Protein AF-A0AB37TTJ4-F1 (afdb_monomer)

Structure (mmCIF, N/CA/C/O backbone):
data_AF-A0AB37TTJ4-F1
#
_entry.id   AF-A0AB37TTJ4-F1
#
loop_
_atom_site.group_PDB
_atom_site.id
_atom_site.type_symbol
_atom_site.label_atom_id
_atom_site.label_alt_id
_atom_site.label_comp_id
_atom_site.label_asym_id
_atom_site.label_entity_id
_atom_site.label_seq_id
_atom_site.pdbx_PDB_ins_code
_atom_site.Cartn_x
_atom_site.Cartn_y
_atom_site.Cartn_z
_atom_site.occupancy
_atom_site.B_iso_or_equiv
_atom_site.auth_seq_id
_atom_site.auth_comp_id
_atom_site.auth_asym_id
_atom_site.auth_atom_id
_atom_site.pdbx_PDB_model_num
ATOM 1 N N . MET A 1 1 ? 16.280 4.224 -3.990 1.00 75.62 1 MET A N 1
ATOM 2 C CA . MET A 1 1 ? 15.559 2.965 -4.258 1.00 75.62 1 MET A CA 1
ATOM 3 C C . MET A 1 1 ? 15.148 2.991 -5.721 1.00 75.62 1 MET A C 1
ATOM 5 O O . MET A 1 1 ? 14.842 4.082 -6.191 1.00 75.62 1 MET A O 1
ATOM 9 N N . ASN A 1 2 ? 15.252 1.885 -6.468 1.00 89.25 2 ASN A N 1
ATOM 10 C CA . ASN A 1 2 ? 14.738 1.870 -7.845 1.00 89.25 2 ASN A CA 1
ATOM 11 C C . ASN A 1 2 ? 13.203 1.654 -7.826 1.00 89.25 2 ASN A C 1
ATOM 13 O O . ASN A 1 2 ? 12.683 1.181 -6.814 1.00 89.25 2 ASN A O 1
ATOM 17 N N . PRO A 1 3 ? 12.474 1.985 -8.906 1.00 92.50 3 PRO A N 1
ATOM 18 C CA . PRO A 1 3 ? 11.016 1.838 -8.960 1.00 92.50 3 PRO A CA 1
ATOM 19 C C . PRO A 1 3 ? 10.493 0.432 -8.628 1.00 92.50 3 PRO A C 1
ATOM 21 O O . PRO A 1 3 ? 9.517 0.292 -7.897 1.00 92.50 3 PRO A O 1
ATOM 24 N N . ALA A 1 4 ? 11.150 -0.619 -9.127 1.00 93.25 4 ALA A N 1
ATOM 25 C CA . ALA A 1 4 ? 10.732 -1.999 -8.882 1.00 93.25 4 ALA A CA 1
ATOM 26 C C . ALA A 1 4 ? 10.913 -2.403 -7.409 1.00 93.25 4 ALA A C 1
ATOM 28 O O . ALA A 1 4 ? 10.077 -3.114 -6.853 1.00 93.25 4 ALA A O 1
ATOM 29 N N . ASP A 1 5 ? 11.977 -1.927 -6.765 1.00 94.06 5 ASP A N 1
ATOM 30 C CA . ASP A 1 5 ? 12.215 -2.131 -5.339 1.00 94.06 5 ASP A CA 1
ATOM 31 C C . ASP A 1 5 ? 11.184 -1.376 -4.498 1.00 94.06 5 ASP A C 1
ATOM 33 O O . ASP A 1 5 ? 10.660 -1.941 -3.545 1.00 94.06 5 ASP A O 1
ATOM 37 N N . GLU A 1 6 ? 10.829 -0.146 -4.885 1.00 95.12 6 GLU A N 1
ATOM 38 C CA . GLU A 1 6 ? 9.796 0.655 -4.214 1.00 95.12 6 GLU A CA 1
ATOM 39 C C . GLU A 1 6 ? 8.447 -0.084 -4.192 1.00 95.12 6 GLU A C 1
ATOM 41 O O . GLU A 1 6 ? 7.821 -0.233 -3.138 1.00 95.12 6 GLU A O 1
ATOM 46 N N . LEU A 1 7 ? 8.033 -0.603 -5.353 1.00 96.88 7 LEU A N 1
ATOM 47 C CA . LEU A 1 7 ? 6.808 -1.386 -5.524 1.00 96.88 7 LEU A CA 1
ATOM 48 C C . LEU A 1 7 ? 6.840 -2.676 -4.695 1.00 96.88 7 LEU A C 1
ATOM 50 O O . LEU A 1 7 ? 5.880 -2.975 -3.983 1.00 96.88 7 LEU A O 1
ATOM 54 N N . ARG A 1 8 ? 7.954 -3.420 -4.747 1.00 97.00 8 ARG A N 1
ATOM 55 C CA . ARG A 1 8 ? 8.116 -4.677 -4.003 1.00 97.00 8 ARG A CA 1
ATOM 56 C C . ARG A 1 8 ? 8.059 -4.449 -2.496 1.00 97.00 8 ARG A C 1
ATOM 58 O O . ARG A 1 8 ? 7.309 -5.134 -1.807 1.00 97.00 8 ARG A O 1
ATOM 65 N N . THR A 1 9 ? 8.792 -3.459 -1.990 1.00 97.38 9 THR A N 1
ATOM 66 C CA . THR A 1 9 ? 8.792 -3.114 -0.563 1.00 97.38 9 THR A CA 1
ATOM 67 C C . THR A 1 9 ? 7.399 -2.694 -0.088 1.00 97.38 9 THR A C 1
ATOM 69 O O . THR A 1 9 ? 6.963 -3.135 0.977 1.00 97.38 9 THR A O 1
ATOM 72 N N . ALA A 1 10 ? 6.657 -1.922 -0.889 1.00 97.25 10 ALA A N 1
ATOM 73 C CA . ALA A 1 10 ? 5.288 -1.539 -0.549 1.00 97.25 10 ALA A CA 1
ATOM 74 C C . ALA A 1 10 ? 4.340 -2.751 -0.500 1.00 97.25 10 ALA A C 1
ATOM 76 O O . ALA A 1 10 ? 3.566 -2.894 0.451 1.00 97.25 10 ALA A O 1
ATOM 77 N N . ALA A 1 11 ? 4.432 -3.653 -1.483 1.00 97.00 11 ALA A N 1
ATOM 78 C CA . ALA A 1 11 ? 3.640 -4.881 -1.524 1.00 97.00 11 ALA A CA 1
ATOM 79 C C . ALA A 1 11 ? 3.927 -5.792 -0.315 1.00 97.00 11 ALA A C 1
ATOM 81 O O . ALA A 1 11 ? 3.002 -6.267 0.349 1.00 97.00 11 ALA A O 1
ATOM 82 N N . GLU A 1 12 ? 5.201 -5.999 0.026 1.00 97.19 12 GLU A N 1
ATOM 83 C CA . GLU A 1 12 ? 5.620 -6.774 1.201 1.00 97.19 12 GLU A CA 1
ATOM 84 C C . GLU A 1 12 ? 5.120 -6.154 2.511 1.00 97.19 12 GLU A C 1
ATOM 86 O O . GLU A 1 12 ? 4.625 -6.867 3.395 1.00 97.19 12 GLU A O 1
ATOM 91 N N . LYS A 1 13 ? 5.191 -4.822 2.627 1.00 95.75 13 LYS A N 1
ATOM 92 C CA . LYS A 1 13 ? 4.692 -4.087 3.791 1.00 95.75 13 LYS A CA 1
ATOM 93 C C . LYS A 1 13 ? 3.190 -4.286 3.968 1.00 95.75 13 LYS A C 1
ATOM 95 O O . LYS A 1 13 ? 2.765 -4.646 5.066 1.00 95.75 13 LYS A O 1
ATOM 100 N N . ILE A 1 14 ? 2.392 -4.128 2.908 1.00 94.06 14 ILE A N 1
ATOM 101 C CA . ILE A 1 14 ? 0.944 -4.361 2.991 1.00 94.06 14 ILE A CA 1
ATOM 102 C C . ILE A 1 14 ? 0.649 -5.814 3.359 1.00 94.06 14 ILE A C 1
ATOM 104 O O . ILE A 1 14 ? -0.117 -6.047 4.285 1.00 94.06 14 ILE A O 1
ATOM 108 N N . ARG A 1 15 ? 1.287 -6.798 2.714 1.00 93.69 15 ARG A N 1
ATOM 109 C CA . ARG A 1 15 ? 1.076 -8.222 3.042 1.00 93.69 15 ARG A CA 1
ATOM 110 C C . ARG A 1 15 ? 1.376 -8.527 4.504 1.00 93.69 15 ARG A C 1
ATOM 112 O O . ARG A 1 15 ? 0.664 -9.315 5.122 1.00 93.69 15 ARG A O 1
ATOM 119 N N . THR A 1 16 ? 2.421 -7.914 5.052 1.00 92.50 16 THR A N 1
ATOM 120 C CA . THR A 1 16 ? 2.781 -8.056 6.466 1.00 92.50 16 THR A CA 1
ATOM 121 C C . THR A 1 16 ? 1.692 -7.482 7.367 1.00 92.50 16 THR A C 1
ATOM 123 O O . THR A 1 16 ? 1.229 -8.168 8.276 1.00 92.50 16 THR A O 1
ATOM 126 N N . LEU A 1 17 ? 1.232 -6.260 7.085 1.00 89.06 17 LEU A N 1
ATOM 127 C CA . LEU A 1 17 ? 0.174 -5.601 7.854 1.00 89.06 17 LEU A CA 1
ATOM 128 C C . LEU A 1 17 ? -1.162 -6.350 7.748 1.00 89.06 17 LEU A C 1
ATOM 130 O O . LEU A 1 17 ? -1.785 -6.627 8.766 1.00 89.06 17 LEU A O 1
ATOM 134 N N . SER A 1 18 ? -1.565 -6.760 6.544 1.00 85.19 18 SER A N 1
ATOM 135 C CA . SER A 1 18 ? -2.795 -7.521 6.306 1.00 85.19 18 SER A CA 1
ATOM 136 C C . SER A 1 18 ? -2.811 -8.864 7.036 1.00 85.19 18 SER A C 1
ATOM 138 O O . SER A 1 18 ? -3.871 -9.285 7.480 1.00 85.19 18 SER A O 1
ATOM 140 N N . LYS A 1 19 ? -1.659 -9.534 7.189 1.00 83.50 19 LYS A N 1
ATOM 141 C CA . LYS A 1 19 ? -1.547 -10.782 7.969 1.00 83.50 19 LYS A CA 1
ATOM 142 C C . LYS A 1 19 ? -1.518 -10.548 9.478 1.00 83.50 19 LYS A C 1
ATOM 144 O O . LYS A 1 19 ? -1.926 -11.427 10.228 1.00 83.50 19 LYS A O 1
ATOM 149 N N . ALA A 1 20 ? -0.993 -9.407 9.920 1.00 81.31 20 ALA A N 1
ATOM 150 C CA . ALA A 1 20 ? -0.952 -9.040 11.333 1.00 81.31 20 ALA A CA 1
ATOM 151 C C . ALA A 1 20 ? -2.336 -8.639 11.867 1.00 81.31 20 ALA A C 1
ATOM 153 O O . ALA A 1 20 ? -2.581 -8.730 13.068 1.00 81.31 20 ALA A O 1
ATOM 154 N N . ILE A 1 21 ? -3.238 -8.207 10.982 1.00 70.00 21 ILE A N 1
ATOM 155 C CA . ILE A 1 21 ? -4.624 -7.906 11.323 1.00 70.00 21 ILE A CA 1
ATOM 156 C C . ILE A 1 21 ? -5.424 -9.210 11.314 1.00 70.00 21 ILE A C 1
ATOM 158 O O . ILE A 1 21 ? -5.807 -9.726 10.267 1.00 70.00 21 ILE A O 1
ATOM 162 N N . SER A 1 22 ? -5.724 -9.719 12.500 1.00 63.12 22 SER A N 1
ATOM 163 C CA . SER A 1 22 ? -6.860 -10.609 12.715 1.00 63.12 22 SER A CA 1
ATOM 164 C C . SER A 1 22 ? -8.022 -9.773 13.234 1.00 63.12 22 SER A C 1
ATOM 166 O O . SER A 1 22 ? -7.848 -9.040 14.211 1.00 63.12 22 SER A O 1
ATOM 168 N N . ALA A 1 23 ? -9.206 -9.903 12.631 1.00 53.84 23 ALA A N 1
ATOM 169 C CA . ALA A 1 23 ? -10.419 -9.516 13.340 1.00 53.84 23 ALA A CA 1
ATOM 170 C C . ALA A 1 23 ? -10.456 -10.341 14.643 1.00 53.84 23 ALA A C 1
ATOM 172 O O . ALA A 1 23 ? -10.325 -11.567 14.563 1.00 53.84 23 ALA A O 1
ATOM 173 N N . PRO A 1 24 ? -10.539 -9.713 15.830 1.00 55.97 24 PRO A N 1
ATOM 174 C CA . PRO A 1 24 ? -10.755 -10.471 17.053 1.00 55.97 24 PRO A CA 1
ATOM 175 C C . PRO A 1 24 ? -12.061 -11.259 16.911 1.00 55.97 24 PRO A C 1
ATOM 177 O O . PRO A 1 24 ? -13.001 -10.747 16.295 1.00 55.97 24 PRO A O 1
ATOM 180 N N . ASP A 1 25 ? -12.123 -12.480 17.457 1.00 55.22 25 ASP A N 1
ATOM 181 C CA . ASP A 1 25 ? -13.383 -13.233 17.524 1.00 55.22 25 ASP A CA 1
ATOM 182 C C . ASP A 1 25 ? -14.443 -12.306 18.127 1.00 55.22 25 ASP A C 1
ATOM 184 O O . ASP A 1 25 ? -14.180 -11.616 19.114 1.00 55.22 25 ASP A O 1
ATOM 188 N N . GLU A 1 26 ? -15.628 -12.245 17.524 1.00 50.69 26 GLU A N 1
ATOM 189 C CA . GLU A 1 26 ? -16.739 -11.428 18.017 1.00 50.69 26 GLU A CA 1
ATOM 190 C C . GLU A 1 26 ? -17.022 -11.701 19.504 1.00 50.69 26 GLU A C 1
ATOM 192 O O . GLU A 1 26 ? -17.437 -10.806 20.233 1.00 50.69 26 GLU A O 1
ATOM 197 N N . ARG A 1 27 ? -16.731 -12.921 19.974 1.00 51.41 27 ARG A N 1
ATOM 198 C CA . ARG A 1 27 ? -16.863 -13.357 21.372 1.00 51.41 27 ARG A CA 1
ATOM 199 C C . ARG A 1 27 ? -15.762 -12.832 22.294 1.00 51.41 27 ARG A C 1
ATOM 201 O O . ARG A 1 27 ? -15.991 -12.722 23.496 1.00 51.41 27 ARG A O 1
ATOM 208 N N . ASP A 1 28 ? -14.594 -12.520 21.742 1.00 50.28 28 ASP A N 1
ATOM 209 C CA . ASP A 1 28 ? -13.455 -11.927 22.453 1.00 50.28 28 ASP A CA 1
ATOM 210 C C . ASP A 1 28 ? -13.548 -10.391 22.489 1.00 50.28 28 ASP A 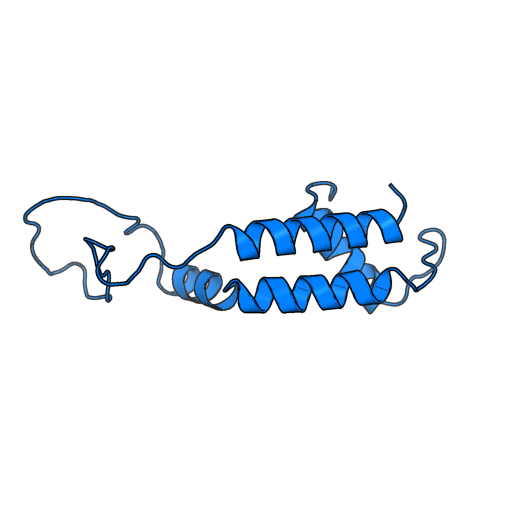C 1
ATOM 212 O O . ASP A 1 28 ? -12.818 -9.720 23.226 1.00 50.28 28 ASP A O 1
ATOM 216 N N . GLN A 1 29 ? -14.475 -9.815 21.720 1.00 50.09 29 GLN A N 1
ATOM 217 C CA . GLN A 1 29 ? -14.795 -8.397 21.750 1.00 50.09 29 GLN A CA 1
ATOM 218 C C . GLN A 1 29 ? -15.814 -8.125 22.861 1.00 50.09 29 GLN A C 1
ATOM 220 O O . GLN A 1 29 ? -17.020 -8.242 22.676 1.00 50.09 29 GLN A O 1
ATOM 225 N N . VAL A 1 30 ? -15.327 -7.685 24.026 1.00 46.62 30 VAL A N 1
ATOM 226 C CA . VAL A 1 30 ? -16.177 -7.249 25.159 1.00 46.62 30 VAL A CA 1
ATOM 227 C C . VAL A 1 30 ? -17.104 -6.073 24.769 1.00 46.62 30 VAL A C 1
ATOM 229 O O . VAL A 1 30 ? -18.060 -5.777 25.480 1.00 46.62 30 VAL A O 1
ATOM 232 N N . PHE A 1 31 ? -16.864 -5.437 23.615 1.00 45.59 31 PHE A N 1
ATOM 233 C CA . PHE A 1 31 ? -17.632 -4.319 23.072 1.00 45.59 31 PHE A CA 1
ATOM 234 C C . PHE A 1 31 ? -17.956 -4.559 21.599 1.00 45.59 31 PHE A C 1
ATOM 236 O O . PHE A 1 31 ? -17.184 -4.206 20.711 1.00 45.59 31 PHE A O 1
ATOM 243 N N . HIS A 1 32 ? -19.122 -5.142 21.341 1.00 40.72 32 HIS A N 1
ATOM 244 C CA . HIS A 1 32 ? -19.759 -5.068 20.034 1.00 40.72 32 HIS A CA 1
ATOM 245 C C . HIS A 1 32 ? -20.331 -3.649 19.888 1.00 40.72 32 HIS A C 1
ATOM 247 O O . HIS A 1 32 ? -21.380 -3.335 20.446 1.00 40.72 32 HIS A O 1
ATOM 253 N N . ALA A 1 33 ? -19.609 -2.758 19.209 1.00 42.03 33 ALA A N 1
ATOM 254 C CA . ALA A 1 33 ? -20.149 -1.469 18.794 1.00 42.03 33 ALA A CA 1
ATOM 255 C C . ALA A 1 33 ? -20.934 -1.661 17.486 1.00 42.03 33 ALA A C 1
ATOM 257 O O . ALA A 1 33 ? -20.482 -1.272 16.413 1.00 42.03 33 ALA A O 1
ATOM 258 N N . GLU A 1 34 ? -22.114 -2.283 17.577 1.00 39.44 34 GLU A N 1
ATOM 259 C CA . GLU A 1 34 ? -23.173 -2.006 16.606 1.00 39.44 34 GLU A CA 1
ATOM 260 C C . GLU A 1 34 ? -23.703 -0.605 16.913 1.00 39.44 34 GLU A C 1
ATOM 262 O O . GLU A 1 34 ? -24.036 -0.282 18.056 1.00 39.44 34 GLU A O 1
ATOM 267 N N . GLY A 1 35 ? -23.705 0.259 15.899 1.00 41.84 35 GLY A N 1
ATOM 268 C CA . GLY A 1 35 ? -24.077 1.654 16.063 1.00 41.84 35 GLY A CA 1
ATOM 269 C C . GLY A 1 35 ? -25.460 1.805 16.679 1.00 41.84 35 GLY A C 1
ATOM 270 O O . GLY A 1 35 ? -26.373 1.088 16.309 1.00 41.84 35 GLY A O 1
ATOM 271 N N . THR A 1 36 ? -25.633 2.775 17.569 1.00 37.12 36 THR A N 1
ATOM 272 C CA . THR A 1 36 ? -26.832 3.616 17.619 1.00 37.12 36 THR A CA 1
ATOM 273 C C . THR A 1 36 ? -26.540 4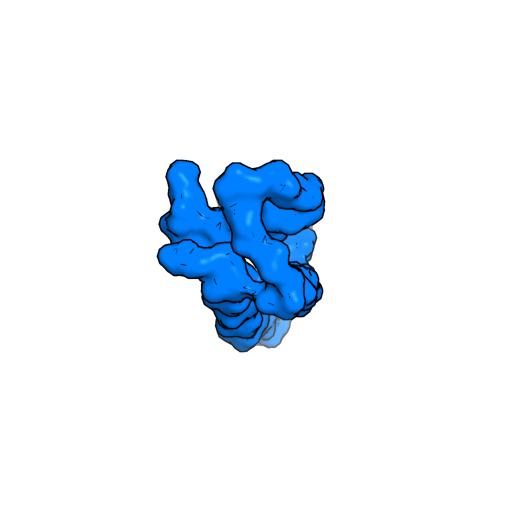.853 18.464 1.00 37.12 36 THR A C 1
ATOM 275 O O . THR A 1 36 ? -25.866 4.790 19.485 1.00 37.12 36 THR A O 1
ATOM 278 N N . ASP A 1 37 ? -27.013 5.987 17.957 1.00 37.88 37 ASP A N 1
ATOM 279 C CA . ASP A 1 37 ? -27.623 7.092 18.694 1.00 37.88 37 ASP A CA 1
ATOM 280 C C . ASP A 1 37 ? -27.079 7.413 20.108 1.00 37.88 37 ASP A C 1
ATOM 282 O O . ASP A 1 37 ? -27.285 6.692 21.084 1.00 37.88 37 ASP A O 1
ATOM 286 N N . VAL A 1 38 ? -26.481 8.601 20.237 1.00 42.00 38 VAL A N 1
ATOM 287 C CA . VAL A 1 38 ? -25.949 9.239 21.464 1.00 42.00 38 VAL A CA 1
ATOM 288 C C . VAL A 1 38 ? -26.971 9.436 22.605 1.00 42.00 38 VAL A C 1
ATOM 290 O O . VAL A 1 38 ? -26.673 10.090 23.605 1.00 42.00 38 VAL A O 1
ATOM 293 N N . THR A 1 39 ? -28.171 8.869 22.502 1.00 42.53 39 THR A N 1
ATOM 294 C CA . THR A 1 39 ? -29.219 8.903 23.529 1.00 42.53 39 THR A CA 1
ATOM 295 C C . THR A 1 39 ? -29.263 7.672 24.440 1.00 42.53 39 THR A C 1
ATOM 297 O O . THR A 1 39 ? -29.993 7.697 25.435 1.00 42.53 39 THR A O 1
ATOM 300 N N . GLN A 1 40 ? -28.462 6.625 24.205 1.00 42.19 40 GLN A N 1
ATOM 301 C CA . GLN A 1 40 ? -28.375 5.511 25.156 1.00 42.19 40 GLN A CA 1
ATOM 302 C C . GLN A 1 40 ? -27.471 5.849 26.352 1.00 42.19 40 GLN A C 1
ATOM 304 O O . GLN A 1 40 ? -26.270 6.093 26.242 1.00 42.19 40 GLN A O 1
ATOM 309 N N . GLY A 1 41 ? -28.107 5.909 27.524 1.00 38.38 41 GLY A N 1
ATOM 310 C CA . GLY A 1 41 ? -27.518 6.297 28.798 1.00 38.38 41 GLY A CA 1
ATOM 311 C C . GLY A 1 41 ? -26.264 5.505 29.166 1.00 38.38 41 GLY A C 1
ATOM 312 O O . GLY A 1 41 ? -26.245 4.278 29.183 1.00 38.38 41 GLY A O 1
ATOM 313 N N . ARG A 1 42 ? -25.222 6.254 29.531 1.00 47.16 42 ARG A N 1
ATOM 314 C CA . ARG A 1 42 ? -23.959 5.757 30.078 1.00 47.16 42 ARG A CA 1
ATOM 315 C C . ARG A 1 42 ? -24.165 4.972 31.375 1.00 47.16 42 ARG A C 1
ATOM 317 O O . ARG A 1 42 ? -24.489 5.572 32.398 1.00 47.16 42 ARG A O 1
ATOM 324 N N . THR A 1 43 ? -23.778 3.698 31.372 1.00 41.94 43 THR A N 1
ATOM 325 C CA . THR A 1 43 ? -23.289 3.000 32.571 1.00 41.94 43 THR A CA 1
ATOM 326 C C . THR A 1 43 ? -22.194 1.995 32.211 1.00 41.94 43 THR A C 1
ATOM 328 O O . THR A 1 43 ? -22.496 0.887 31.789 1.00 41.94 43 THR A O 1
ATOM 331 N N . GLY A 1 44 ? -20.935 2.366 32.468 1.00 41.41 44 GLY A N 1
ATOM 332 C CA . GLY A 1 44 ? -19.857 1.410 32.748 1.00 41.41 44 GLY A CA 1
ATOM 333 C C . GLY A 1 44 ? -19.015 0.906 31.568 1.00 41.41 44 GLY A C 1
ATOM 334 O O . GLY A 1 44 ? -19.469 0.088 30.786 1.00 41.41 44 GLY A O 1
ATOM 335 N N . LEU A 1 45 ? -17.734 1.296 31.615 1.00 36.84 45 LEU A N 1
ATOM 336 C CA . LEU A 1 45 ? -16.541 0.659 31.034 1.00 36.84 45 LEU A CA 1
ATOM 337 C C . LEU A 1 45 ? -16.328 0.702 29.499 1.00 36.84 45 LEU A C 1
ATOM 339 O O . LEU A 1 45 ? -17.192 0.352 28.718 1.00 36.84 45 LEU A O 1
ATOM 343 N N . TYR A 1 46 ? -15.090 1.088 29.148 1.00 35.41 46 TYR A N 1
ATOM 344 C CA . TYR A 1 46 ? -14.384 1.105 27.851 1.00 35.41 46 TYR A CA 1
ATOM 345 C C . TYR A 1 46 ? -14.949 1.967 26.711 1.00 35.41 46 TYR A C 1
ATOM 347 O O . TYR A 1 46 ? -15.733 1.543 25.872 1.00 35.41 46 TYR A O 1
ATOM 355 N N . ASP A 1 47 ? -14.408 3.182 26.629 1.00 36.03 47 ASP A N 1
ATOM 356 C CA . ASP A 1 47 ? -14.532 4.086 25.486 1.00 36.03 47 ASP A CA 1
ATOM 357 C C . ASP A 1 47 ? -13.582 3.606 24.367 1.00 36.03 47 ASP A C 1
ATOM 359 O O . ASP A 1 47 ? -12.416 4.003 24.293 1.00 36.03 47 ASP A O 1
ATOM 363 N N . VAL A 1 48 ? -14.040 2.661 23.543 1.00 38.66 48 VAL A N 1
ATOM 364 C CA . VAL A 1 48 ? -13.342 2.279 22.308 1.00 38.66 48 VAL A CA 1
ATOM 365 C C . VAL A 1 48 ? -13.864 3.176 21.192 1.00 38.66 48 VAL A C 1
ATOM 367 O O . VAL A 1 48 ? -14.959 2.976 20.683 1.00 38.66 48 VAL A O 1
ATOM 370 N N . ALA A 1 49 ? -13.066 4.191 20.855 1.00 39.38 49 ALA A N 1
ATOM 371 C CA . ALA A 1 49 ? -13.147 4.990 19.633 1.00 39.38 49 ALA A CA 1
ATOM 372 C C . ALA A 1 49 ? -14.566 5.390 19.175 1.00 39.38 49 ALA A C 1
ATOM 374 O O . ALA A 1 49 ? -14.937 5.189 18.023 1.00 39.38 49 ALA A O 1
ATOM 375 N N . THR A 1 50 ? -15.325 6.084 20.023 1.00 44.94 50 THR A N 1
ATOM 376 C CA . THR A 1 50 ? -16.522 6.838 19.596 1.00 44.94 50 THR A CA 1
ATOM 377 C C . THR A 1 50 ? -16.184 8.103 18.778 1.00 44.94 50 THR A 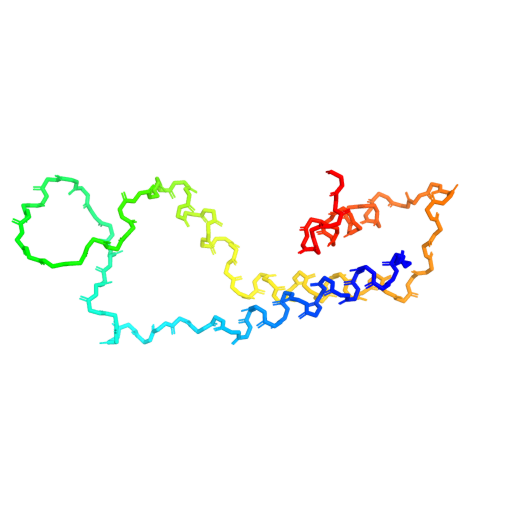C 1
ATOM 379 O O . THR A 1 50 ? -16.997 9.014 18.651 1.00 44.94 50 THR A O 1
ATOM 382 N N . THR A 1 51 ? -14.979 8.200 18.205 1.00 43.00 51 THR A N 1
ATOM 383 C CA . THR A 1 51 ? -14.476 9.405 17.523 1.00 43.00 51 THR A CA 1
ATOM 384 C C . THR A 1 51 ? -14.498 9.338 15.998 1.00 43.00 51 THR A C 1
ATOM 386 O O . THR A 1 51 ? -14.041 10.282 15.355 1.00 43.00 51 THR A O 1
ATOM 389 N N . GLN A 1 52 ? -15.021 8.273 15.389 1.00 54.19 52 GLN A N 1
ATOM 390 C CA . GLN A 1 52 ? -15.117 8.183 13.932 1.00 54.19 52 GLN A CA 1
ATOM 391 C C . GLN A 1 52 ? -16.537 8.512 13.484 1.00 54.19 52 GLN A C 1
ATOM 393 O O . GLN A 1 52 ? -17.500 7.910 13.951 1.00 54.19 52 GLN A O 1
ATOM 398 N N . THR A 1 53 ? -16.675 9.501 12.600 1.00 65.56 53 THR A N 1
ATOM 399 C CA . THR A 1 53 ? -17.945 9.722 11.905 1.00 65.56 53 THR A CA 1
ATOM 400 C C . THR A 1 53 ? -18.280 8.474 11.082 1.00 65.56 53 THR A C 1
ATOM 402 O O . THR A 1 53 ? -17.375 7.705 10.738 1.00 65.56 53 THR A O 1
ATOM 405 N N . THR A 1 54 ? -19.555 8.258 10.751 1.00 66.31 54 THR A N 1
ATOM 406 C CA . THR A 1 54 ? -19.977 7.116 9.920 1.00 66.31 54 THR A CA 1
ATOM 407 C C . THR A 1 54 ? -19.158 7.031 8.628 1.00 66.31 54 THR A C 1
ATOM 409 O O . THR A 1 54 ? -18.733 5.954 8.234 1.00 66.31 54 THR A O 1
ATOM 412 N N . GLU A 1 55 ? -18.818 8.175 8.034 1.00 72.06 55 GLU A N 1
ATOM 413 C CA . GLU A 1 55 ? -18.009 8.256 6.817 1.00 72.06 55 GLU A CA 1
ATOM 414 C C . GLU A 1 55 ? -16.573 7.737 7.011 1.00 72.06 55 GLU A C 1
ATOM 416 O O . GLU A 1 55 ? -16.008 7.119 6.109 1.00 72.06 55 GLU A O 1
ATOM 421 N N . LEU A 1 56 ? -15.962 7.972 8.178 1.00 61.78 56 LEU A N 1
ATOM 422 C CA . LEU A 1 56 ? -14.621 7.466 8.484 1.00 61.78 56 LEU A CA 1
ATOM 423 C C . LEU A 1 56 ? -14.644 5.957 8.759 1.00 61.78 56 LEU A C 1
ATOM 425 O O . LEU A 1 56 ? -13.730 5.248 8.333 1.00 61.78 56 LEU A O 1
ATOM 429 N N . ALA A 1 57 ? -15.698 5.466 9.415 1.00 64.19 57 ALA A N 1
ATOM 430 C CA . ALA A 1 57 ? -15.911 4.036 9.606 1.00 64.19 57 ALA A CA 1
ATOM 431 C C . ALA A 1 57 ? -16.094 3.318 8.256 1.00 64.19 57 ALA A C 1
ATOM 433 O O . ALA A 1 57 ? -15.414 2.323 7.999 1.00 64.19 57 ALA A O 1
ATOM 434 N N . ASP A 1 58 ? -16.917 3.872 7.360 1.00 69.06 58 ASP A N 1
ATOM 435 C CA . ASP A 1 58 ? -17.129 3.348 6.005 1.00 69.06 58 ASP A CA 1
ATOM 436 C C . ASP A 1 58 ? -15.827 3.330 5.191 1.00 69.06 58 ASP A C 1
ATOM 438 O O . ASP A 1 58 ? -15.516 2.344 4.517 1.00 69.06 58 ASP A O 1
ATOM 442 N N . TYR A 1 59 ? -15.016 4.391 5.289 1.00 72.06 59 TYR A N 1
ATOM 443 C CA . TYR A 1 59 ? -13.707 4.446 4.636 1.00 72.06 59 TYR A CA 1
ATOM 444 C C . TYR A 1 59 ? -12.755 3.350 5.140 1.00 72.06 59 TYR A C 1
ATOM 446 O O . TYR A 1 59 ? -12.092 2.688 4.340 1.00 72.06 59 TYR A O 1
ATOM 454 N N . ILE A 1 60 ? -12.685 3.123 6.455 1.00 71.25 60 ILE A N 1
ATOM 455 C CA . ILE A 1 60 ? -11.830 2.076 7.037 1.00 71.25 60 ILE A CA 1
ATOM 456 C C . ILE A 1 60 ? -12.335 0.684 6.655 1.00 71.25 60 ILE A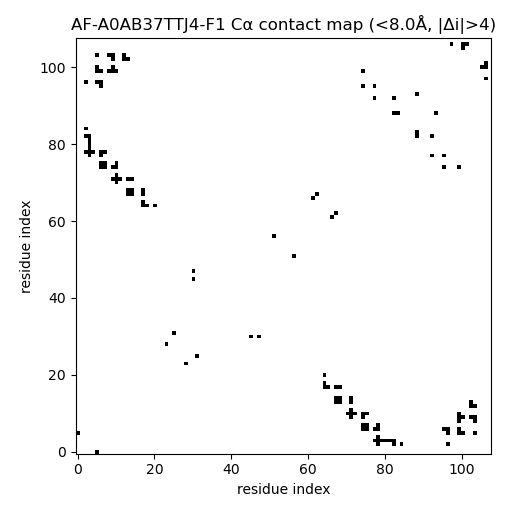 C 1
ATOM 458 O O . ILE A 1 60 ? -11.526 -0.172 6.292 1.00 71.25 60 ILE A O 1
ATOM 462 N N . ALA A 1 61 ? -13.652 0.463 6.674 1.00 71.25 61 ALA A N 1
ATOM 463 C CA . ALA A 1 61 ? -14.261 -0.792 6.241 1.00 71.25 61 ALA A CA 1
ATOM 464 C C . ALA A 1 61 ? -13.935 -1.102 4.770 1.00 71.25 61 ALA A C 1
ATOM 466 O O . ALA A 1 61 ? -13.608 -2.242 4.433 1.00 71.25 61 ALA A O 1
ATOM 467 N N . ALA A 1 62 ? -13.927 -0.083 3.903 1.00 76.69 62 ALA A N 1
ATOM 468 C CA . ALA A 1 62 ? -13.505 -0.221 2.511 1.00 76.69 62 ALA A CA 1
ATOM 469 C C . ALA A 1 62 ? -12.021 -0.615 2.358 1.00 76.69 62 ALA A C 1
ATOM 471 O O . ALA A 1 62 ? -11.652 -1.208 1.348 1.00 76.69 62 ALA A O 1
ATOM 472 N N . MET A 1 63 ? -11.174 -0.349 3.358 1.00 80.44 63 MET A N 1
ATOM 473 C CA . MET A 1 63 ? -9.747 -0.708 3.382 1.00 80.44 63 MET A CA 1
ATOM 474 C C . MET A 1 63 ? -9.462 -2.027 4.128 1.00 80.44 63 MET A C 1
ATOM 476 O O . MET A 1 63 ? -8.338 -2.263 4.576 1.00 80.44 63 MET A O 1
ATOM 480 N N . HIS A 1 64 ? -10.463 -2.906 4.251 1.00 77.69 64 HIS A N 1
ATOM 481 C CA . HIS A 1 64 ? -10.342 -4.244 4.844 1.00 77.69 64 HIS A CA 1
ATOM 482 C C . HIS A 1 64 ? -9.097 -5.021 4.329 1.00 77.69 64 HIS A C 1
ATOM 484 O O . HIS A 1 64 ? -8.757 -4.909 3.147 1.00 77.69 64 HIS A O 1
ATOM 490 N N . PRO A 1 65 ? -8.436 -5.882 5.141 1.00 79.25 65 PRO A N 1
ATOM 491 C CA . PRO A 1 65 ? -7.208 -6.604 4.761 1.00 79.25 65 PRO A CA 1
ATOM 492 C C . PRO A 1 65 ? -7.223 -7.342 3.411 1.00 79.25 65 PRO A C 1
ATOM 494 O O . PRO A 1 65 ? -6.178 -7.469 2.765 1.00 79.25 65 PRO A O 1
ATOM 497 N N . GLY A 1 66 ? -8.394 -7.804 2.962 1.00 81.75 66 GLY A N 1
ATOM 498 C CA . GLY A 1 66 ? -8.600 -8.382 1.628 1.00 81.75 66 GLY A CA 1
ATOM 499 C C . GLY A 1 66 ? -8.298 -7.404 0.483 1.00 81.75 66 GLY A C 1
ATOM 500 O O . GLY A 1 66 ? -7.655 -7.793 -0.490 1.00 81.75 66 GLY A O 1
ATOM 501 N N . VAL A 1 67 ? -8.663 -6.126 0.629 1.00 87.44 67 VAL A N 1
ATOM 502 C CA . VAL A 1 67 ? -8.287 -5.056 -0.311 1.00 87.44 67 VAL A CA 1
ATOM 503 C C . VAL A 1 67 ? -6.783 -4.820 -0.270 1.00 87.44 67 VAL A C 1
ATOM 505 O O . VAL A 1 67 ? -6.157 -4.724 -1.321 1.00 87.44 67 VAL A O 1
ATOM 508 N N . GLY A 1 68 ? -6.177 -4.822 0.922 1.00 88.94 68 GLY A N 1
ATOM 509 C CA . GLY A 1 68 ? -4.720 -4.736 1.062 1.00 88.94 68 GLY A CA 1
ATOM 510 C C . GLY A 1 68 ? -3.986 -5.851 0.304 1.00 88.94 68 GLY A C 1
ATOM 511 O O . GLY A 1 68 ? -3.016 -5.589 -0.402 1.00 88.94 68 GLY A O 1
ATOM 512 N N . THR A 1 69 ? -4.485 -7.087 0.371 1.00 89.81 69 THR A N 1
ATOM 513 C CA . THR A 1 69 ? -3.899 -8.220 -0.369 1.00 89.81 69 THR A CA 1
ATOM 514 C C . THR A 1 69 ? -3.985 -8.008 -1.881 1.00 89.81 69 THR A C 1
ATOM 516 O O . THR A 1 69 ? -2.970 -8.113 -2.566 1.00 89.81 69 THR A O 1
ATOM 519 N N . ALA A 1 70 ? -5.160 -7.626 -2.393 1.00 93.44 70 ALA A N 1
ATOM 520 C CA . ALA A 1 70 ? -5.341 -7.342 -3.817 1.00 93.44 70 ALA A CA 1
ATOM 521 C C . ALA A 1 70 ? -4.458 -6.174 -4.297 1.00 93.44 70 ALA A C 1
ATOM 523 O O . ALA A 1 70 ? -3.885 -6.226 -5.385 1.00 93.44 70 ALA A O 1
ATOM 524 N N . LEU A 1 71 ? -4.303 -5.137 -3.467 1.00 94.44 71 LEU A N 1
ATOM 525 C CA . LEU A 1 71 ? -3.429 -4.003 -3.750 1.00 94.44 71 LEU A CA 1
ATOM 526 C C . LEU A 1 71 ? -1.955 -4.426 -3.813 1.00 94.44 71 LEU A C 1
ATOM 528 O O . LEU A 1 71 ? -1.233 -3.984 -4.703 1.00 94.44 71 LEU A O 1
ATOM 532 N N . ALA A 1 72 ? -1.509 -5.298 -2.906 1.00 95.50 72 ALA A N 1
ATOM 533 C CA . ALA A 1 72 ? -0.146 -5.817 -2.918 1.00 95.50 72 ALA A CA 1
ATOM 534 C C . ALA A 1 72 ? 0.152 -6.629 -4.189 1.00 95.50 72 ALA A C 1
ATOM 536 O O . ALA A 1 72 ? 1.212 -6.449 -4.786 1.00 95.50 72 ALA A O 1
ATOM 537 N N . ASP A 1 73 ? -0.785 -7.469 -4.632 1.00 96.31 73 ASP A N 1
ATOM 538 C CA . ASP A 1 73 ? -0.641 -8.245 -5.871 1.00 96.31 73 ASP A CA 1
ATOM 539 C C . ASP A 1 73 ? -0.594 -7.333 -7.103 1.00 96.31 73 ASP A C 1
ATOM 541 O O . ASP A 1 73 ? 0.231 -7.526 -8.000 1.00 96.31 73 ASP A O 1
ATOM 545 N N . TRP A 1 74 ? -1.426 -6.287 -7.125 1.00 96.50 74 TRP A N 1
ATOM 546 C CA . TRP A 1 74 ? -1.381 -5.280 -8.181 1.00 96.50 74 TRP A CA 1
ATOM 547 C C . TRP A 1 74 ? -0.031 -4.555 -8.223 1.00 96.50 74 TRP A C 1
ATOM 549 O O . TRP A 1 74 ? 0.560 -4.461 -9.297 1.00 96.50 74 TRP A O 1
ATOM 559 N N . LEU A 1 75 ? 0.506 -4.104 -7.083 1.00 96.50 75 LEU A N 1
ATOM 560 C CA . LEU A 1 75 ? 1.825 -3.457 -7.025 1.00 96.50 75 LEU A CA 1
ATOM 561 C C . LEU A 1 75 ? 2.949 -4.401 -7.474 1.00 96.50 75 LEU A C 1
ATOM 563 O O . LEU A 1 75 ? 3.834 -3.994 -8.225 1.00 96.50 75 LEU A O 1
ATOM 567 N N . GLU A 1 76 ? 2.905 -5.669 -7.060 1.00 96.06 76 GLU A N 1
ATOM 568 C CA . GLU A 1 76 ? 3.912 -6.657 -7.450 1.00 96.06 76 GLU A CA 1
ATOM 569 C C . GLU A 1 76 ? 3.886 -6.959 -8.953 1.00 96.06 76 GLU A C 1
ATOM 571 O O . GLU A 1 76 ? 4.948 -7.146 -9.552 1.00 96.06 76 GLU A O 1
ATOM 576 N N . SER A 1 77 ? 2.711 -6.920 -9.593 1.00 94.62 77 SER A N 1
ATOM 577 C CA . SER A 1 77 ? 2.577 -7.144 -11.041 1.00 94.62 77 SER A CA 1
ATOM 578 C C . SER A 1 77 ? 3.399 -6.166 -11.894 1.00 94.62 77 SER A C 1
ATOM 580 O O . SER A 1 77 ? 3.839 -6.507 -12.993 1.00 94.62 77 SER A O 1
ATOM 582 N N . TRP A 1 78 ? 3.683 -4.978 -11.358 1.00 94.38 78 TRP A N 1
ATOM 583 C CA . TRP A 1 78 ? 4.491 -3.951 -12.008 1.00 94.38 78 TRP A CA 1
ATOM 584 C C . TRP A 1 78 ? 6.002 -4.149 -11.834 1.00 94.38 78 TRP A C 1
ATOM 586 O O . TRP A 1 78 ? 6.779 -3.546 -12.569 1.00 94.38 78 TRP A O 1
ATOM 596 N N . THR A 1 79 ? 6.448 -5.007 -10.911 1.00 90.31 79 THR A N 1
ATOM 597 C CA . THR A 1 79 ? 7.885 -5.210 -10.629 1.00 90.31 79 THR A CA 1
ATOM 598 C C . THR A 1 79 ? 8.642 -5.893 -11.771 1.00 90.31 79 THR A C 1
ATOM 600 O O . THR A 1 79 ? 9.861 -5.760 -11.859 1.00 90.31 79 THR A O 1
ATOM 603 N N . GLY A 1 80 ? 7.933 -6.608 -12.651 1.00 84.94 80 GLY A N 1
ATOM 604 C CA . GLY A 1 80 ? 8.491 -7.224 -13.859 1.00 84.94 80 GLY A CA 1
ATOM 605 C C . GLY A 1 80 ? 8.560 -6.284 -15.067 1.00 84.94 80 GLY A C 1
ATOM 606 O O . GLY A 1 80 ? 9.050 -6.688 -16.120 1.00 84.94 80 GLY A O 1
ATOM 607 N N . ILE A 1 81 ? 8.058 -5.053 -14.935 1.00 85.25 81 ILE A N 1
ATOM 608 C CA . ILE A 1 81 ? 8.054 -4.046 -15.994 1.00 85.25 81 ILE A CA 1
ATOM 609 C C . ILE A 1 81 ? 9.170 -3.049 -15.706 1.00 85.25 81 ILE A C 1
ATOM 611 O O . ILE A 1 81 ? 9.242 -2.453 -14.632 1.00 85.25 81 ILE A O 1
ATOM 615 N N . GLU A 1 82 ? 10.049 -2.855 -16.682 1.00 84.56 82 GLU A N 1
ATOM 616 C CA . GLU A 1 82 ? 11.154 -1.919 -16.546 1.00 84.56 82 GLU A CA 1
ATOM 617 C C . GLU A 1 82 ? 10.639 -0.473 -16.576 1.00 84.56 82 GLU A C 1
ATOM 619 O O . GLU A 1 82 ? 10.056 -0.016 -17.561 1.00 84.56 82 GLU A O 1
ATOM 624 N N . MET A 1 83 ? 10.834 0.247 -15.470 1.00 86.44 83 MET A N 1
ATOM 625 C CA . MET A 1 83 ? 10.380 1.625 -15.309 1.00 86.44 83 MET A CA 1
ATOM 626 C C . MET A 1 83 ? 11.561 2.584 -15.308 1.00 86.44 83 MET A C 1
ATOM 628 O O . MET A 1 83 ? 12.442 2.519 -14.451 1.00 86.44 83 MET A O 1
ATOM 632 N N . TYR A 1 84 ? 11.522 3.533 -16.237 1.00 84.31 84 TYR A N 1
ATOM 633 C CA . TYR A 1 84 ? 12.510 4.593 -16.355 1.00 84.31 84 TYR A CA 1
ATOM 634 C C . TYR A 1 84 ? 11.869 5.939 -16.018 1.00 84.31 84 TYR A C 1
ATOM 636 O O . TYR A 1 84 ? 11.257 6.568 -16.875 1.00 84.31 84 TYR A O 1
ATOM 644 N N . GLU A 1 85 ? 12.033 6.407 -14.778 1.00 82.75 85 GLU A N 1
ATOM 645 C CA . GLU A 1 85 ? 11.442 7.679 -14.314 1.00 82.75 85 GLU A CA 1
ATOM 646 C C . GLU A 1 85 ? 11.978 8.921 -15.047 1.00 82.75 85 GLU A C 1
ATOM 648 O O . GLU A 1 85 ? 11.347 9.974 -15.022 1.00 82.75 85 GLU A O 1
ATOM 653 N N . ALA A 1 86 ? 13.126 8.808 -15.726 1.00 82.12 86 ALA A N 1
ATOM 654 C CA . ALA A 1 86 ? 13.665 9.864 -16.586 1.00 82.12 86 ALA A CA 1
ATOM 655 C C . ALA A 1 86 ? 12.865 10.052 -17.893 1.00 82.12 86 ALA A C 1
ATOM 657 O O . ALA A 1 86 ? 13.067 11.033 -18.610 1.00 82.12 86 ALA A O 1
ATOM 658 N N . HIS A 1 87 ? 11.965 9.120 -18.208 1.00 81.81 87 HIS A N 1
ATOM 659 C CA . HIS A 1 87 ? 11.077 9.166 -19.360 1.00 81.81 87 HIS A CA 1
ATOM 660 C C . HIS A 1 87 ? 9.614 9.236 -18.916 1.00 81.81 87 HIS A C 1
ATOM 662 O O . HIS A 1 87 ? 9.273 9.014 -17.755 1.00 81.81 87 HIS A O 1
ATOM 668 N N . ALA A 1 88 ? 8.727 9.562 -19.857 1.00 83.06 88 ALA A N 1
ATOM 669 C CA . ALA A 1 88 ? 7.297 9.543 -19.593 1.00 83.06 88 ALA A CA 1
ATOM 670 C C . ALA A 1 88 ? 6.853 8.108 -19.274 1.00 83.06 88 ALA A C 1
ATOM 672 O O . ALA A 1 88 ? 6.847 7.239 -20.145 1.00 83.06 88 ALA A O 1
ATOM 673 N N . LEU A 1 89 ? 6.491 7.871 -18.015 1.00 86.62 89 LEU A N 1
ATOM 674 C CA . LEU A 1 89 ? 5.874 6.624 -17.589 1.00 86.62 89 LEU A CA 1
ATOM 675 C C . LEU A 1 89 ? 4.409 6.575 -18.050 1.00 86.62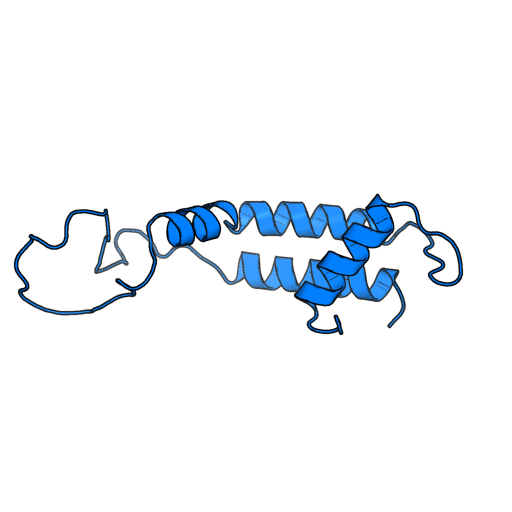 89 LEU A C 1
ATOM 677 O O . LEU A 1 89 ? 3.734 7.613 -18.014 1.00 86.62 89 LEU A O 1
ATOM 681 N N . PRO A 1 90 ? 3.888 5.385 -18.408 1.00 89.75 90 PRO A N 1
ATOM 682 C CA . PRO A 1 90 ? 2.451 5.167 -18.515 1.00 89.75 90 PRO A CA 1
ATOM 683 C C . PRO A 1 90 ? 1.744 5.633 -17.243 1.00 89.75 90 PRO A C 1
ATOM 685 O O . PRO A 1 90 ? 2.285 5.508 -16.142 1.00 89.75 90 PRO A O 1
ATOM 688 N N . GLU A 1 91 ? 0.536 6.169 -17.390 1.00 91.56 91 GLU A N 1
ATOM 689 C CA . GLU A 1 91 ? -0.190 6.774 -16.274 1.00 91.56 91 GLU A CA 1
ATOM 690 C C . GLU A 1 91 ? -0.363 5.798 -15.098 1.00 91.56 91 GLU A C 1
ATOM 692 O O . GLU A 1 91 ? -0.045 6.149 -13.961 1.00 91.56 91 GLU A O 1
ATOM 697 N N . ASP A 1 92 ? -0.733 4.550 -15.386 1.00 91.75 92 ASP A N 1
ATOM 698 C CA . ASP A 1 92 ? -0.916 3.502 -14.379 1.00 91.75 92 ASP A CA 1
ATOM 699 C C . ASP A 1 92 ? 0.366 3.205 -13.589 1.00 91.75 92 ASP A C 1
ATOM 701 O O . ASP A 1 92 ? 0.323 3.046 -12.370 1.00 91.75 92 ASP A O 1
ATOM 705 N N . ALA A 1 93 ? 1.526 3.203 -14.255 1.00 91.88 93 ALA A N 1
ATOM 706 C CA . ALA A 1 93 ? 2.817 2.991 -13.603 1.00 91.88 93 ALA A CA 1
ATOM 707 C C . ALA A 1 93 ? 3.172 4.154 -12.663 1.00 91.88 93 ALA A C 1
ATOM 709 O O . ALA A 1 93 ? 3.723 3.939 -11.580 1.00 91.88 93 ALA A O 1
ATOM 710 N N . ARG A 1 94 ? 2.816 5.394 -13.032 1.00 92.31 94 ARG A N 1
ATOM 711 C CA . ARG A 1 94 ? 2.982 6.546 -12.132 1.00 92.31 94 ARG A CA 1
ATOM 712 C C . ARG A 1 94 ? 2.093 6.425 -10.903 1.00 92.31 94 ARG A C 1
ATOM 714 O O . ARG A 1 94 ? 2.559 6.714 -9.804 1.00 92.31 94 ARG A O 1
ATOM 721 N N . HIS A 1 95 ? 0.838 6.012 -11.079 1.00 94.31 95 HIS A N 1
ATOM 722 C CA . HIS A 1 95 ? -0.099 5.824 -9.969 1.00 94.31 95 HIS A CA 1
ATOM 723 C C . HIS A 1 95 ? 0.369 4.707 -9.035 1.00 94.31 95 HIS A C 1
ATOM 725 O O . HIS A 1 95 ? 0.391 4.905 -7.822 1.00 94.31 95 HIS A O 1
ATOM 731 N N . ALA A 1 96 ? 0.841 3.585 -9.583 1.00 95.25 96 ALA A N 1
ATOM 732 C CA . ALA A 1 96 ? 1.426 2.501 -8.798 1.00 95.25 96 ALA A CA 1
ATOM 733 C C . ALA A 1 96 ? 2.626 2.984 -7.962 1.00 95.25 96 ALA A C 1
ATOM 735 O O . ALA A 1 96 ? 2.687 2.719 -6.760 1.00 95.25 96 ALA A O 1
ATOM 736 N N . LE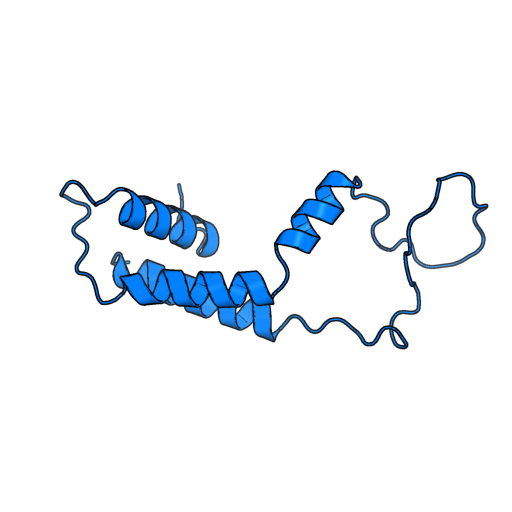U A 1 97 ? 3.541 3.762 -8.555 1.00 94.62 97 LEU A N 1
ATOM 737 C CA . LEU A 1 97 ? 4.680 4.332 -7.826 1.00 94.62 97 LEU A CA 1
ATOM 738 C C . LEU A 1 97 ? 4.268 5.362 -6.774 1.00 94.62 97 LEU A C 1
ATOM 740 O O . LEU A 1 97 ? 4.846 5.386 -5.689 1.00 94.62 97 LEU A O 1
ATOM 744 N N . ALA A 1 98 ? 3.278 6.206 -7.063 1.00 95.12 98 ALA A N 1
ATOM 745 C CA . ALA A 1 98 ? 2.766 7.170 -6.094 1.00 95.12 98 ALA A CA 1
ATOM 746 C C . ALA A 1 98 ? 2.167 6.460 -4.871 1.00 95.12 98 ALA A C 1
ATOM 748 O O . ALA A 1 98 ? 2.490 6.812 -3.736 1.00 95.12 98 ALA A O 1
ATOM 749 N N . VAL A 1 99 ? 1.361 5.420 -5.097 1.00 95.38 99 VAL A N 1
ATOM 750 C CA . VAL A 1 99 ? 0.792 4.585 -4.032 1.00 95.38 99 VAL A CA 1
ATOM 751 C C . VAL A 1 99 ? 1.900 3.894 -3.233 1.00 95.38 99 VAL A C 1
ATOM 753 O O . VAL A 1 99 ? 1.910 3.991 -2.005 1.00 95.38 99 VAL A O 1
ATOM 756 N N . ALA A 1 100 ? 2.875 3.268 -3.901 1.00 96.38 100 ALA A N 1
ATOM 757 C CA . ALA A 1 100 ? 3.994 2.601 -3.234 1.00 96.38 100 ALA A CA 1
ATOM 758 C C . ALA A 1 100 ? 4.804 3.556 -2.345 1.00 96.38 100 ALA A C 1
ATOM 760 O O . ALA A 1 100 ? 5.100 3.229 -1.196 1.00 96.38 100 ALA A O 1
ATOM 761 N N . ARG A 1 101 ? 5.078 4.771 -2.828 1.00 96.25 101 ARG A N 1
ATOM 762 C CA . ARG A 1 101 ? 5.789 5.804 -2.062 1.00 96.25 101 ARG A CA 1
ATOM 763 C C . ARG A 1 101 ? 5.023 6.262 -0.826 1.00 96.25 101 ARG A C 1
ATOM 765 O O . ARG A 1 101 ? 5.620 6.438 0.235 1.00 96.25 101 ARG A O 1
ATOM 772 N N . GLN A 1 102 ? 3.704 6.421 -0.932 1.00 96.25 102 GLN A N 1
ATOM 773 C CA . GLN A 1 102 ? 2.856 6.738 0.222 1.00 96.25 102 GLN A CA 1
ATOM 774 C C . GLN A 1 102 ? 2.895 5.613 1.265 1.00 96.25 102 GLN A C 1
ATOM 776 O O . GLN A 1 102 ? 3.098 5.869 2.450 1.00 96.25 102 GLN A O 1
ATOM 781 N N . ILE A 1 103 ? 2.797 4.354 0.829 1.00 95.00 103 ILE A N 1
ATOM 782 C CA . ILE A 1 103 ? 2.886 3.181 1.712 1.00 95.00 103 ILE A CA 1
ATOM 783 C C . ILE A 1 103 ? 4.251 3.107 2.400 1.00 95.00 103 ILE A C 1
ATOM 785 O O . ILE A 1 103 ? 4.330 2.839 3.603 1.00 95.00 103 ILE A O 1
ATOM 789 N N . ASN A 1 104 ? 5.332 3.344 1.661 1.00 96.56 104 ASN A N 1
ATOM 790 C CA . ASN A 1 104 ? 6.692 3.282 2.187 1.00 96.56 104 ASN A CA 1
ATOM 791 C C . ASN A 1 104 ? 7.057 4.504 3.043 1.00 96.56 104 ASN A C 1
ATOM 793 O O . ASN A 1 104 ? 7.994 4.417 3.834 1.00 96.56 104 ASN A O 1
ATOM 797 N N . GLY A 1 105 ? 6.300 5.603 2.950 1.00 93.56 105 GLY A N 1
ATOM 798 C CA . GLY A 1 105 ? 6.618 6.869 3.616 1.00 93.56 105 GLY A CA 1
ATOM 799 C C . GLY A 1 105 ? 7.784 7.611 2.955 1.00 93.56 105 GLY A C 1
ATOM 800 O O . GLY A 1 105 ? 8.505 8.346 3.620 1.00 93.56 105 GLY A O 1
ATOM 801 N N . THR A 1 106 ? 7.999 7.370 1.663 1.00 91.00 106 THR A N 1
ATOM 802 C CA . THR A 1 106 ? 9.063 7.959 0.832 1.00 91.00 106 THR A CA 1
ATOM 803 C C . THR A 1 106 ? 8.517 8.992 -0.153 1.00 91.00 106 THR A C 1
ATOM 805 O O . THR A 1 106 ? 9.284 9.598 -0.905 1.00 91.00 106 THR A O 1
ATOM 808 N N . ALA A 1 107 ? 7.195 9.189 -0.170 1.00 80.81 107 ALA A N 1
ATOM 809 C CA . ALA A 1 107 ? 6.589 10.311 -0.866 1.00 80.81 107 ALA A CA 1
ATOM 810 C C . ALA A 1 107 ? 7.132 11.634 -0.284 1.00 80.81 107 ALA A 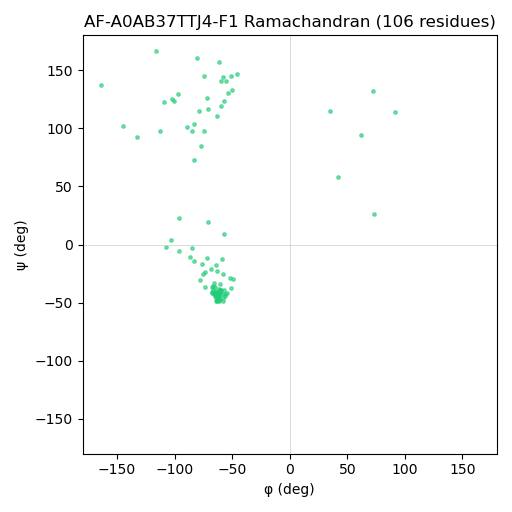C 1
ATOM 812 O O . ALA A 1 107 ? 7.329 11.707 0.931 1.00 80.81 107 ALA A O 1
ATOM 813 N N . PRO A 1 108 ? 7.404 12.654 -1.120 1.00 55.59 108 PRO A N 1
ATOM 814 C CA . PRO A 1 108 ? 7.633 1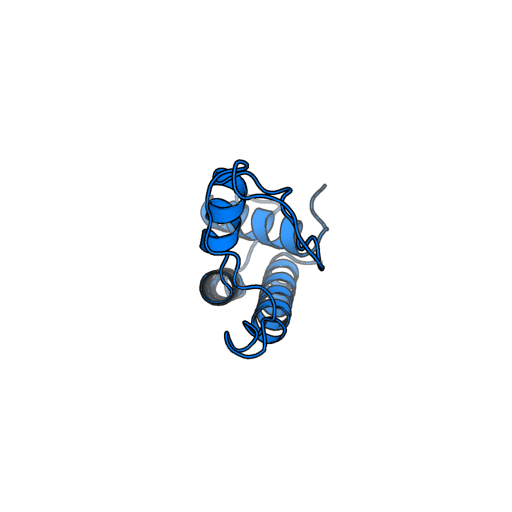4.006 -0.623 1.00 55.59 108 PRO A CA 1
ATOM 815 C C . PRO A 1 108 ? 6.399 14.566 0.096 1.00 55.59 108 PRO A C 1
ATOM 817 O O . PRO A 1 108 ? 5.266 14.145 -0.244 1.00 55.59 108 PRO A O 1
#

Sequence (108 aa):
MNPADELRTAAEKIRTLSKAISAPDERDQVFHAEGTDVTQGRTGLYDVATTQTTELADYIAAMHPGVGTALADWLESWTGIEMYEAHALPEDARHALAVARQINGTAP

Solvent-accessible surface area (backbone atoms only — not comparable to full-atom values): 6720 Å² total; per-residue (Å²): 132,56,67,44,55,42,22,42,53,24,20,53,50,36,46,51,53,36,67,70,58,66,84,72,56,75,87,75,42,94,68,80,82,72,86,74,68,97,78,70,79,89,77,85,86,81,90,76,74,90,78,62,54,71,70,54,49,53,53,52,60,69,58,36,47,70,50,35,46,53,50,20,54,56,35,42,66,50,47,83,50,93,73,56,84,94,47,9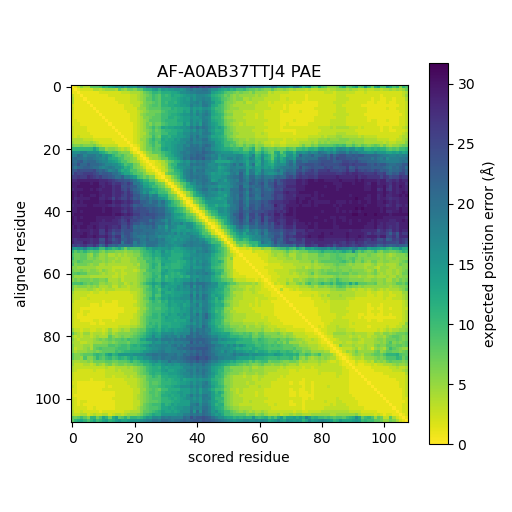1,63,57,69,68,59,50,51,48,50,53,51,17,25,57,70,65,67,69,51,131

Radius of gyration: 19.25 Å; Cα contacts (8 Å, |Δi|>4): 75; chains: 1; bounding box: 45×27×52 Å

Secondary structure (DSSP, 8-state):
--HHHHHHHHHHHHHHHHHH-PPPPTTT-S-------TTS---SS----TT--HHHHHHHHHT-HHHHHHHHHHHHHGGGS---TTS---HHHHHHHHHHHHHHT---

pLDDT: mean 74.93, std 21.28, range [35.41, 97.38]

Foldseek 3Di:
DDLLVLLLVLLVLLLVVLVVDDDPDPVVPPDDCPDDDPPPDDDDDDDDPPPDDPVRVVVVVVVHSVVSNVLSVVSNVCSPPDDDPVDDDDPVSVVSSQSSCVSVVNHD

Mean predicted aligned error: 10.83 Å